Protein AF-A0A829PEA8-F1 (afdb_monomer_lite)

InterPro domains:
  IPR008497 Protein of unknown function DUF779 [PF05610] (1-42)

Foldseek 3Di:
DVVVVCVVCVQKDKDWDKAAAAADPPDPCRVVRIYIDIDIDGDDPVRCVVCVPPDDDDPVVD

Secondary structure (DSSP, 8-state):
-HHHHHHHHTTEEEEEEEEES---TT-TTGGGTEEEEEEEEEPPHHHHHHHTTSPPP-TT--

Organism: NCBI:txid1335410

Sequence (62 aa):
MSADQFEYWSHTHLTVDVVPGRGSGFSLEAPEGVRFLIRSRLFTDDEVLALANQPVRTGADG

pLDDT: mean 90.79, std 7.57, range [57.88, 97.94]

Radius of gyration: 15.05 Å; chains: 1; bounding box: 26×29×38 Å

Structure (mmCIF, N/CA/C/O backbone):
data_AF-A0A829PEA8-F1
#
_entry.id   AF-A0A829PEA8-F1
#
loop_
_atom_site.group_PDB
_atom_site.id
_atom_site.type_symbol
_atom_site.label_atom_id
_atom_site.label_alt_id
_atom_site.label_comp_id
_atom_site.label_asym_id
_atom_site.label_entity_id
_atom_site.label_seq_id
_atom_site.pdbx_PDB_ins_code
_atom_site.Cartn_x
_atom_site.Cartn_y
_atom_site.Cartn_z
_atom_site.occupancy
_atom_site.B_iso_or_equiv
_atom_site.auth_seq_id
_atom_site.auth_comp_id
_atom_site.auth_asym_id
_atom_site.auth_atom_id
_atom_site.pdbx_PDB_model_num
ATOM 1 N N . MET A 1 1 ? 14.768 9.553 -2.966 1.00 62.84 1 MET A N 1
ATOM 2 C CA . MET A 1 1 ? 13.882 9.142 -1.849 1.00 62.84 1 MET A CA 1
ATOM 3 C C . MET A 1 1 ? 12.551 8.576 -2.336 1.00 62.84 1 MET A C 1
ATOM 5 O O . MET A 1 1 ? 12.342 7.398 -2.112 1.00 62.84 1 MET A O 1
ATOM 9 N N . SER A 1 2 ? 11.651 9.327 -2.992 1.00 80.62 2 SER A N 1
ATOM 10 C CA . SER A 1 2 ? 10.379 8.742 -3.481 1.00 80.62 2 SER A CA 1
ATOM 11 C C . SER A 1 2 ? 10.562 7.797 -4.677 1.00 80.62 2 SER A C 1
ATOM 13 O O . SER A 1 2 ? 9.943 6.740 -4.704 1.00 80.62 2 SER A O 1
ATOM 15 N N . ALA A 1 3 ? 11.439 8.145 -5.625 1.00 87.00 3 ALA A N 1
ATOM 16 C CA . ALA A 1 3 ? 11.736 7.319 -6.798 1.00 87.00 3 ALA A CA 1
ATOM 17 C C . ALA A 1 3 ? 12.398 5.981 -6.422 1.00 87.00 3 ALA A C 1
ATOM 19 O O . ALA A 1 3 ? 11.914 4.937 -6.836 1.00 87.00 3 ALA A O 1
ATOM 20 N N . ASP A 1 4 ? 13.424 6.003 -5.565 1.00 91.69 4 ASP A N 1
ATOM 21 C CA . ASP A 1 4 ? 14.117 4.782 -5.111 1.00 91.69 4 ASP A CA 1
ATOM 22 C C . ASP A 1 4 ? 13.168 3.835 -4.354 1.00 91.69 4 ASP A C 1
ATOM 24 O O . ASP A 1 4 ? 13.205 2.618 -4.520 1.00 91.69 4 ASP A O 1
ATOM 28 N N . GLN A 1 5 ? 12.264 4.401 -3.543 1.00 90.50 5 GLN A N 1
ATOM 29 C CA . GLN A 1 5 ? 11.217 3.628 -2.874 1.00 90.50 5 GLN A CA 1
ATOM 30 C C . GLN A 1 5 ? 10.219 3.060 -3.889 1.00 90.50 5 GLN A C 1
ATOM 32 O O . GLN A 1 5 ? 9.828 1.904 -3.766 1.00 90.50 5 GLN A O 1
ATOM 37 N N . PHE A 1 6 ? 9.811 3.838 -4.895 1.00 91.62 6 PHE A N 1
ATOM 38 C CA . PHE A 1 6 ? 8.939 3.332 -5.952 1.00 91.62 6 PHE A CA 1
ATOM 39 C C . PHE A 1 6 ? 9.591 2.167 -6.700 1.00 91.62 6 PHE A C 1
ATOM 41 O O . PHE A 1 6 ? 8.957 1.129 -6.842 1.00 91.62 6 PHE A O 1
ATOM 48 N N . GLU A 1 7 ? 10.849 2.296 -7.123 1.00 92.00 7 GLU A N 1
ATOM 49 C CA . GLU A 1 7 ? 11.568 1.234 -7.832 1.00 92.00 7 GLU A CA 1
ATOM 50 C C . GLU A 1 7 ? 11.580 -0.064 -7.015 1.00 92.00 7 GLU A C 1
ATOM 52 O O . GLU A 1 7 ? 11.199 -1.120 -7.528 1.00 92.00 7 GLU A O 1
ATOM 57 N N . TYR A 1 8 ? 11.889 0.038 -5.718 1.00 92.62 8 TYR A N 1
ATOM 58 C CA . TYR A 1 8 ? 11.889 -1.100 -4.803 1.00 92.62 8 TYR A CA 1
ATOM 59 C C . TYR A 1 8 ? 10.514 -1.770 -4.653 1.00 92.62 8 TYR A C 1
ATOM 61 O O . TYR A 1 8 ? 10.4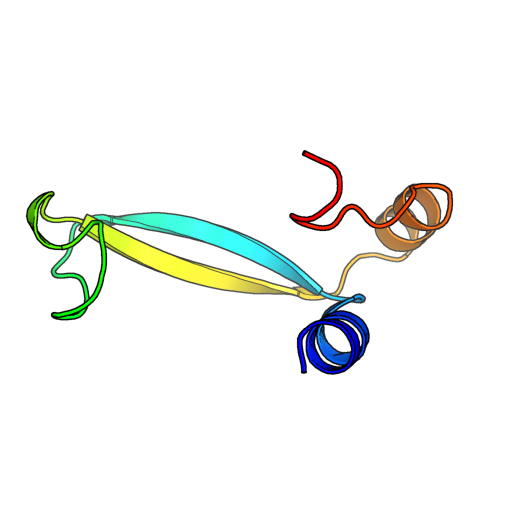49 -2.988 -4.541 1.00 92.62 8 TYR A O 1
ATOM 69 N N . TRP A 1 9 ? 9.412 -1.015 -4.664 1.00 93.31 9 TRP A N 1
ATOM 70 C CA . TRP A 1 9 ? 8.056 -1.553 -4.463 1.00 93.31 9 TRP A CA 1
ATOM 71 C C . TRP A 1 9 ? 7.256 -1.764 -5.759 1.00 93.31 9 TRP A C 1
ATOM 73 O O . TRP A 1 9 ? 6.150 -2.298 -5.705 1.00 93.31 9 TRP A O 1
ATOM 83 N N . SER A 1 10 ? 7.799 -1.386 -6.918 1.00 93.75 10 SER A N 1
ATOM 84 C CA . SER A 1 10 ? 7.101 -1.331 -8.217 1.00 93.75 10 SER A CA 1
ATOM 85 C C . SER A 1 10 ? 6.475 -2.657 -8.665 1.00 93.75 10 SER A C 1
ATOM 87 O O . SER A 1 10 ? 5.513 -2.669 -9.428 1.00 93.75 10 SER A O 1
ATOM 89 N N . HIS A 1 11 ? 6.983 -3.777 -8.155 1.00 94.94 11 HIS A N 1
ATOM 90 C CA . HIS A 1 11 ? 6.527 -5.134 -8.450 1.00 94.94 11 HIS A CA 1
ATOM 91 C C . HIS A 1 11 ? 5.508 -5.681 -7.427 1.00 94.94 11 HIS A C 1
ATOM 93 O O . HIS A 1 11 ? 5.180 -6.870 -7.445 1.00 94.94 11 HIS A O 1
ATOM 99 N N . THR A 1 12 ? 5.012 -4.835 -6.519 1.00 96.38 12 THR A N 1
ATOM 100 C CA . THR A 1 12 ? 4.131 -5.229 -5.414 1.00 96.38 12 THR A CA 1
ATOM 101 C C . THR A 1 12 ? 2.752 -4.579 -5.525 1.00 96.38 12 THR A C 1
ATOM 103 O O . THR A 1 12 ? 2.618 -3.357 -5.545 1.00 96.38 12 THR A O 1
ATOM 106 N N . HIS A 1 13 ? 1.704 -5.401 -5.479 1.00 96.44 13 HIS A N 1
ATOM 107 C CA . HIS A 1 13 ? 0.343 -4.949 -5.221 1.00 96.44 13 HIS A CA 1
ATOM 108 C C . HIS A 1 13 ? 0.190 -4.652 -3.725 1.00 96.44 13 HIS A C 1
ATOM 110 O O . HIS A 1 13 ? 0.312 -5.555 -2.890 1.00 96.44 13 HIS A O 1
ATOM 116 N N . LEU A 1 14 ? -0.123 -3.401 -3.389 1.00 96.06 14 LEU A N 1
ATOM 117 C CA . LEU A 1 14 ? -0.444 -2.978 -2.028 1.00 96.06 14 LEU A CA 1
ATOM 118 C C . LEU A 1 14 ? -1.951 -2.763 -1.891 1.00 96.06 14 LEU A C 1
ATOM 120 O O . LEU A 1 14 ? -2.534 -1.927 -2.576 1.00 96.06 14 LEU A O 1
ATOM 124 N N . THR A 1 15 ? -2.578 -3.496 -0.978 1.00 97.06 15 THR A N 1
ATOM 125 C CA . THR A 1 15 ? -3.959 -3.250 -0.556 1.00 97.06 15 THR A CA 1
ATOM 126 C C . THR A 1 15 ? -3.942 -2.554 0.797 1.00 97.06 15 THR A C 1
ATOM 128 O O . THR A 1 15 ? -3.297 -3.037 1.728 1.00 97.06 15 THR A O 1
ATOM 131 N N . VAL A 1 16 ? -4.658 -1.436 0.913 1.00 95.75 16 VAL A N 1
ATOM 132 C CA . VAL A 1 16 ? -4.836 -0.707 2.174 1.00 95.75 16 VAL A CA 1
ATOM 133 C C . VAL A 1 16 ? -6.262 -0.932 2.655 1.00 95.75 16 VAL A C 1
ATOM 135 O O . VAL A 1 16 ? -7.207 -0.391 2.086 1.00 95.75 16 VAL A O 1
ATOM 138 N N . ASP A 1 17 ? -6.420 -1.747 3.690 1.00 96.31 17 ASP A N 1
ATOM 139 C CA . ASP A 1 17 ? -7.717 -1.981 4.315 1.00 96.31 17 ASP A CA 1
ATOM 140 C C . ASP A 1 17 ? -7.979 -0.967 5.425 1.00 96.31 17 ASP A C 1
ATOM 142 O O . ASP A 1 17 ? -7.061 -0.560 6.142 1.00 96.31 17 ASP A O 1
ATOM 146 N N . VAL A 1 18 ? -9.254 -0.635 5.623 1.00 95.81 18 VAL A N 1
ATOM 147 C CA . VAL A 1 18 ? -9.740 0.127 6.776 1.00 95.81 18 VAL A CA 1
ATOM 148 C C . VAL A 1 18 ? -10.448 -0.843 7.706 1.00 95.81 18 VAL A C 1
ATOM 150 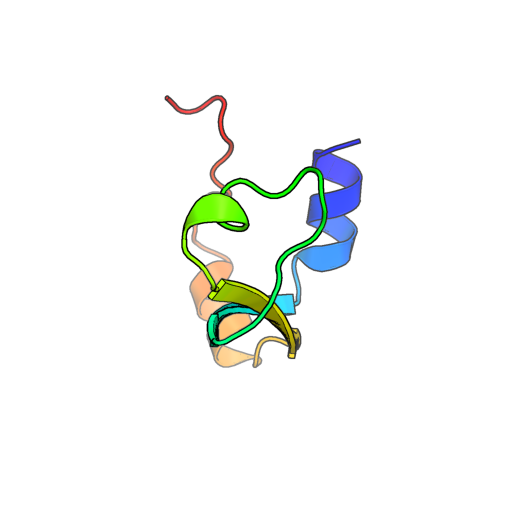O O . VAL A 1 18 ? -11.462 -1.433 7.333 1.00 95.81 18 VAL A O 1
ATOM 153 N N . VAL A 1 19 ? -9.909 -1.041 8.906 1.00 95.69 19 VAL A N 1
ATOM 154 C CA . VAL A 1 19 ? -10.452 -2.011 9.867 1.00 95.69 19 VAL A CA 1
ATOM 155 C C . VAL A 1 19 ? -10.688 -1.362 11.230 1.00 95.69 19 VAL A C 1
ATOM 157 O O . VAL A 1 19 ? -9.960 -0.433 11.587 1.00 95.69 19 VAL A O 1
ATOM 160 N N . PRO A 1 20 ? -11.661 -1.843 12.029 1.00 96.25 20 PRO A N 1
ATOM 161 C CA . PRO A 1 20 ? -11.853 -1.354 13.391 1.00 96.25 20 PRO A CA 1
ATOM 162 C C . PRO A 1 20 ? -10.584 -1.515 14.233 1.00 96.25 20 PRO A C 1
ATOM 164 O O . PRO A 1 20 ? -9.931 -2.562 14.201 1.00 96.25 20 PRO A O 1
ATOM 167 N N . GLY A 1 21 ? -10.236 -0.494 15.012 1.00 91.44 21 GLY A N 1
ATOM 168 C CA . GLY A 1 21 ? -9.078 -0.542 15.898 1.00 91.44 21 GLY A CA 1
ATOM 169 C C . GLY A 1 21 ? -8.471 0.827 16.158 1.00 91.44 21 GLY A C 1
ATOM 170 O O . GLY A 1 21 ? -8.832 1.815 15.538 1.00 91.44 21 GLY A O 1
ATOM 171 N N . ARG A 1 22 ? -7.519 0.890 17.089 1.00 86.81 22 ARG A N 1
ATOM 172 C CA . ARG A 1 22 ? -6.804 2.133 17.387 1.00 86.81 22 ARG A CA 1
ATOM 173 C C . ARG A 1 22 ? -5.648 2.318 16.400 1.00 86.81 22 ARG A C 1
ATOM 175 O O . ARG A 1 22 ? -4.713 1.514 16.412 1.00 86.81 22 ARG A O 1
ATOM 182 N N . GLY A 1 23 ? -5.719 3.358 15.571 1.00 83.50 23 GLY A N 1
ATOM 183 C CA . GLY A 1 23 ? -4.604 3.819 14.739 1.00 83.50 23 GLY A CA 1
ATOM 184 C C . GLY A 1 23 ? -3.407 4.320 15.563 1.00 83.50 23 GLY A C 1
ATOM 185 O O . GLY A 1 23 ? -3.490 4.503 16.783 1.00 83.50 23 GLY A O 1
ATOM 186 N N . SER A 1 24 ? -2.268 4.538 14.900 1.00 83.06 24 SER A N 1
ATOM 187 C CA . SER A 1 24 ? -1.088 5.159 15.526 1.00 83.06 24 SER A CA 1
ATOM 188 C C . SER A 1 24 ? -1.375 6.619 15.902 1.00 83.06 24 SER A C 1
ATOM 190 O O . SER A 1 24 ? -2.190 7.276 15.262 1.00 83.06 24 SER A O 1
ATOM 192 N N . GLY A 1 25 ? -0.682 7.160 16.911 1.00 80.44 25 GLY A N 1
ATOM 193 C CA . GLY A 1 25 ? -0.922 8.520 17.423 1.00 80.44 25 GLY A CA 1
ATOM 194 C C . GLY A 1 25 ? -0.725 9.656 16.407 1.00 80.44 25 GLY A C 1
ATOM 195 O O . GLY A 1 25 ? -1.193 10.761 16.650 1.00 80.44 25 GLY A O 1
ATOM 196 N N . PHE A 1 26 ? -0.069 9.385 15.275 1.00 86.75 26 PHE A N 1
ATOM 197 C CA . PHE A 1 26 ? 0.142 10.330 14.169 1.00 86.75 26 PHE A CA 1
ATOM 198 C C . PHE A 1 26 ? -0.679 9.997 12.911 1.00 86.75 26 PHE A C 1
ATOM 200 O O . PHE A 1 26 ? -0.433 10.562 11.849 1.00 86.75 26 PHE A O 1
ATOM 207 N N . SER A 1 27 ? -1.620 9.059 13.005 1.00 87.56 27 SER A N 1
ATOM 208 C CA . SER A 1 27 ? -2.403 8.585 11.864 1.00 87.56 27 SER A CA 1
ATOM 209 C C . SER A 1 27 ? -3.707 9.370 11.714 1.00 87.56 27 SER A C 1
ATOM 211 O O . SER A 1 27 ? -4.376 9.646 12.711 1.00 87.56 27 SER A O 1
ATOM 213 N N . LEU A 1 28 ? -4.077 9.726 10.477 1.00 89.50 28 LEU A N 1
ATOM 214 C CA . LEU A 1 28 ? -5.255 10.563 10.188 1.00 89.50 28 LEU A CA 1
ATOM 215 C C . LEU A 1 28 ? -6.570 9.915 10.626 1.00 89.50 28 LEU A C 1
ATOM 217 O O . LEU A 1 28 ? -7.506 10.610 10.999 1.00 89.50 28 LEU A O 1
ATOM 221 N N . GLU A 1 29 ? -6.635 8.590 10.589 1.00 90.25 29 GLU A N 1
ATOM 222 C CA . GLU A 1 29 ? -7.819 7.799 10.903 1.00 90.25 29 GLU A CA 1
ATOM 223 C C . GLU A 1 29 ? -7.962 7.482 12.399 1.00 90.25 29 GLU A C 1
ATOM 225 O O . GLU A 1 29 ? -8.982 6.947 12.827 1.00 90.25 29 GLU A O 1
ATOM 230 N N . ALA A 1 30 ? -6.960 7.817 13.220 1.00 87.81 30 ALA A N 1
ATOM 231 C CA . ALA A 1 30 ? -6.975 7.514 14.649 1.00 87.81 30 ALA A CA 1
ATOM 232 C C . ALA A 1 30 ? -8.189 8.102 15.411 1.00 87.81 30 ALA A C 1
ATOM 234 O O . ALA A 1 30 ? -8.717 7.391 16.273 1.00 87.81 30 ALA A O 1
ATOM 235 N N . PRO A 1 31 ? -8.677 9.332 15.122 1.00 90.94 31 PRO A N 1
ATOM 236 C CA . PRO A 1 31 ? -9.901 9.865 15.733 1.00 90.94 31 PRO A CA 1
ATOM 237 C C . PRO A 1 31 ? -11.177 9.116 15.322 1.00 90.94 31 PRO A C 1
ATOM 239 O O . PRO A 1 31 ? -12.161 9.151 16.053 1.00 90.94 31 PRO A O 1
ATOM 242 N N . GLU A 1 32 ? -11.148 8.408 14.192 1.00 93.00 32 GLU A N 1
ATOM 243 C CA . GLU A 1 32 ? -12.304 7.725 13.598 1.00 93.00 32 GLU A CA 1
ATOM 244 C C . GLU A 1 32 ? -12.508 6.300 14.151 1.00 93.00 32 GLU A C 1
ATOM 246 O O . GLU A 1 32 ? -13.402 5.573 13.720 1.00 93.00 32 GLU A O 1
ATOM 251 N N . GLY A 1 33 ? -11.678 5.859 15.107 1.00 92.50 33 GLY A N 1
ATOM 252 C CA . GLY A 1 33 ? -11.801 4.534 15.733 1.00 92.50 33 GLY A CA 1
ATOM 253 C C . GLY A 1 33 ? -11.462 3.358 14.805 1.00 92.50 33 GLY A C 1
ATOM 254 O O . GLY A 1 33 ? -11.820 2.209 15.094 1.00 92.50 33 GLY A O 1
ATOM 255 N N . VAL A 1 34 ? -10.769 3.637 13.702 1.00 95.12 34 VAL A N 1
ATOM 256 C CA . VAL A 1 34 ? -10.266 2.648 12.745 1.00 95.12 34 VAL A CA 1
ATOM 257 C C . VAL A 1 34 ? -8.740 2.714 12.653 1.00 95.12 34 VAL A C 1
ATOM 259 O O . VAL A 1 34 ? -8.087 3.583 13.233 1.00 95.12 34 VAL A O 1
ATOM 262 N N . ARG A 1 35 ? -8.157 1.753 11.939 1.00 94.62 35 ARG A N 1
ATOM 263 C CA . ARG A 1 35 ? -6.741 1.739 11.574 1.00 94.62 35 ARG A CA 1
ATOM 264 C C . ARG A 1 35 ? -6.561 1.223 10.154 1.00 94.62 35 ARG A C 1
ATOM 266 O O . ARG A 1 35 ? -7.359 0.403 9.688 1.00 94.62 35 ARG A O 1
ATOM 273 N N . PHE A 1 36 ? -5.470 1.624 9.510 1.00 95.00 36 PHE A N 1
ATOM 274 C CA . PHE A 1 36 ? -5.068 1.031 8.238 1.00 95.00 36 PHE A CA 1
ATOM 275 C C . PHE A 1 36 ? -4.301 -0.283 8.431 1.00 95.00 36 PHE A C 1
ATOM 277 O O . PHE A 1 36 ? -3.422 -0.390 9.289 1.00 95.00 36 PHE A O 1
ATOM 284 N N . LEU A 1 37 ? -4.616 -1.287 7.612 1.00 93.56 37 LEU A N 1
ATOM 285 C CA . LEU A 1 37 ? -3.838 -2.518 7.480 1.00 93.56 37 LEU A CA 1
ATOM 286 C C . LEU A 1 37 ? -3.333 -2.628 6.042 1.00 93.56 37 LEU A C 1
ATOM 288 O O . LEU A 1 37 ? -4.127 -2.670 5.108 1.00 93.56 37 LEU A O 1
ATOM 292 N N . ILE A 1 38 ? -2.013 -2.691 5.870 1.00 95.06 38 ILE A N 1
ATOM 293 C CA . ILE A 1 38 ? -1.400 -2.885 4.554 1.00 95.06 38 ILE A C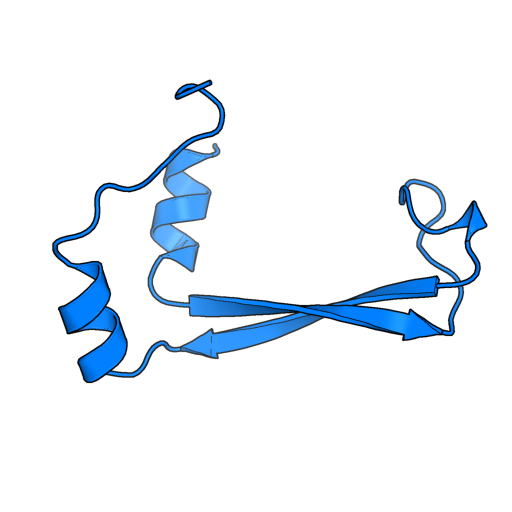A 1
ATOM 294 C C . ILE A 1 38 ? -1.172 -4.378 4.337 1.00 95.06 38 ILE A C 1
ATOM 296 O O . ILE A 1 38 ? -0.512 -5.036 5.143 1.00 95.06 38 ILE A O 1
ATOM 300 N N . ARG A 1 39 ? -1.691 -4.900 3.227 1.00 97.00 39 ARG A N 1
ATOM 301 C CA . ARG A 1 39 ? -1.371 -6.232 2.711 1.00 97.00 39 ARG A CA 1
ATOM 302 C C . ARG A 1 39 ? -0.584 -6.085 1.420 1.00 97.00 39 ARG A C 1
ATOM 304 O O . ARG A 1 39 ? -0.976 -5.319 0.543 1.00 97.00 39 ARG A O 1
ATOM 311 N N . SER A 1 40 ? 0.505 -6.831 1.308 1.00 97.44 40 SER A N 1
ATOM 312 C CA . SER A 1 40 ? 1.349 -6.855 0.120 1.00 97.44 40 SER A CA 1
ATOM 313 C C . SER A 1 40 ? 1.328 -8.232 -0.531 1.00 97.44 40 SER A C 1
ATOM 315 O O . SER A 1 40 ? 1.284 -9.264 0.142 1.00 97.44 40 SER A O 1
ATOM 317 N N . ARG A 1 41 ? 1.379 -8.242 -1.860 1.00 97.50 41 ARG A N 1
ATOM 318 C CA . ARG A 1 41 ? 1.704 -9.426 -2.658 1.00 97.50 41 ARG A CA 1
ATOM 319 C C . ARG A 1 41 ? 2.447 -9.003 -3.915 1.00 97.50 41 ARG A C 1
ATOM 321 O O . ARG A 1 41 ? 2.303 -7.868 -4.358 1.00 97.50 41 ARG A O 1
ATOM 328 N N . LEU A 1 42 ? 3.172 -9.928 -4.525 1.00 97.94 42 LEU A N 1
ATOM 329 C CA . LEU A 1 42 ? 3.707 -9.703 -5.863 1.00 97.94 42 LEU A CA 1
ATOM 330 C C . LEU A 1 42 ? 2.563 -9.544 -6.872 1.00 97.94 42 LEU A C 1
ATOM 332 O O . LEU A 1 42 ? 1.494 -10.157 -6.724 1.00 97.94 42 LEU A O 1
ATOM 336 N N . PHE A 1 43 ? 2.787 -8.714 -7.886 1.00 97.62 43 PHE A N 1
ATOM 337 C CA . PHE A 1 43 ? 1.953 -8.749 -9.080 1.00 97.62 43 PHE A CA 1
ATOM 338 C C . PHE A 1 43 ? 2.097 -10.100 -9.783 1.00 97.62 43 PHE A C 1
ATOM 340 O O . PHE A 1 43 ? 3.143 -10.744 -9.732 1.00 97.62 43 PHE A O 1
ATOM 347 N N . THR A 1 44 ? 1.018 -10.528 -10.423 1.00 97.94 44 THR A N 1
ATOM 348 C CA . THR A 1 44 ? 1.048 -11.628 -11.390 1.00 97.94 44 THR A CA 1
ATOM 349 C C . THR A 1 44 ? 1.650 -11.150 -12.710 1.00 97.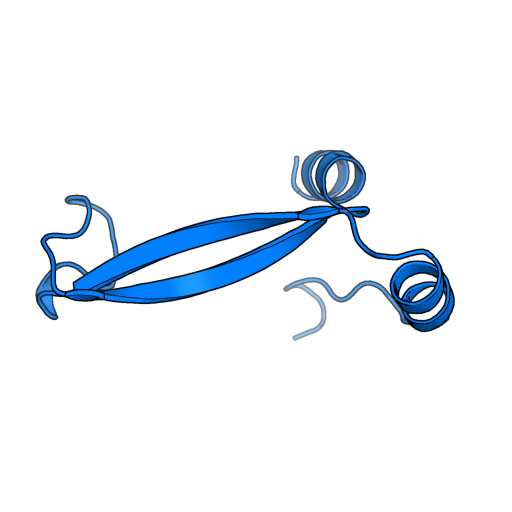94 44 THR A C 1
ATOM 351 O O . THR A 1 44 ? 1.660 -9.950 -12.988 1.00 97.94 44 THR A O 1
ATOM 354 N N . ASP A 1 45 ? 2.109 -12.076 -13.550 1.00 97.44 45 ASP A N 1
ATOM 355 C CA . ASP A 1 45 ? 2.698 -11.739 -14.853 1.00 97.44 45 ASP A CA 1
ATOM 356 C C . ASP A 1 45 ? 1.726 -10.941 -15.742 1.00 97.44 45 ASP A C 1
ATOM 358 O O . ASP A 1 45 ? 2.119 -9.954 -16.366 1.00 97.44 45 ASP A O 1
ATOM 362 N N . ASP A 1 46 ? 0.440 -11.305 -15.732 1.00 97.50 46 ASP A N 1
ATOM 363 C CA . ASP A 1 46 ? -0.609 -10.591 -16.468 1.00 97.50 46 ASP A CA 1
ATOM 364 C C . ASP A 1 46 ? -0.796 -9.152 -15.957 1.00 97.50 46 ASP A C 1
ATOM 366 O O . ASP A 1 46 ? -0.969 -8.220 -16.746 1.00 97.50 46 ASP A O 1
ATOM 370 N N . GLU A 1 47 ? -0.731 -8.941 -14.637 1.00 96.62 47 GLU A N 1
ATOM 371 C CA . GLU A 1 47 ? -0.811 -7.604 -14.036 1.00 96.62 47 GLU A CA 1
ATOM 372 C C . GLU A 1 47 ? 0.414 -6.755 -14.386 1.00 96.62 47 GLU A C 1
ATOM 374 O O . GLU A 1 47 ? 0.263 -5.581 -14.724 1.00 96.62 47 GLU A O 1
ATOM 379 N N . VAL A 1 48 ? 1.616 -7.340 -14.360 1.00 95.81 48 VAL A N 1
ATOM 380 C CA . VAL A 1 48 ? 2.842 -6.655 -14.797 1.00 95.81 48 VAL A CA 1
ATOM 381 C C . VAL A 1 48 ? 2.716 -6.2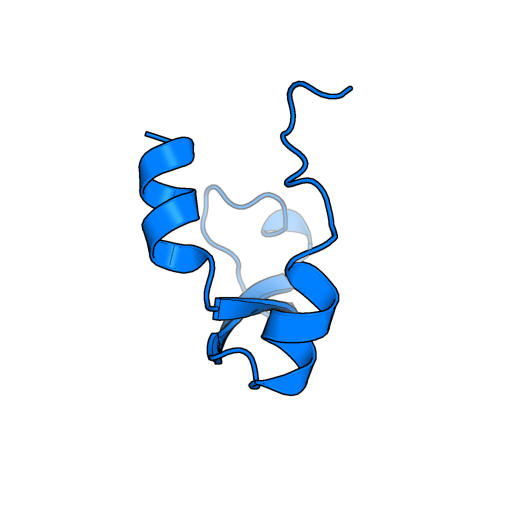30 -16.260 1.00 95.81 48 VAL A C 1
ATOM 383 O O . VAL A 1 48 ? 2.994 -5.075 -16.590 1.00 95.81 48 VAL A O 1
ATOM 386 N N . LEU A 1 49 ? 2.239 -7.120 -17.134 1.00 95.56 49 LEU A N 1
ATOM 387 C CA . LEU A 1 49 ? 2.045 -6.820 -18.552 1.00 95.56 49 LEU A CA 1
ATOM 388 C C . LEU A 1 49 ? 1.018 -5.697 -18.768 1.00 95.56 49 LEU A C 1
ATOM 390 O O . LEU A 1 49 ? 1.235 -4.805 -19.590 1.00 95.56 49 LEU A O 1
ATOM 394 N N . ALA A 1 50 ? -0.080 -5.708 -18.012 1.00 94.19 50 ALA A N 1
ATOM 395 C CA . ALA A 1 50 ? -1.106 -4.670 -18.082 1.00 94.19 50 ALA A CA 1
ATOM 396 C C . ALA A 1 50 ? -0.605 -3.298 -17.594 1.00 94.19 50 ALA A C 1
ATOM 398 O O . ALA A 1 50 ? -1.059 -2.261 -18.089 1.00 94.19 50 ALA A O 1
ATOM 399 N N . LEU A 1 51 ? 0.319 -3.278 -16.630 1.00 93.19 51 LEU A N 1
ATOM 400 C CA . LEU A 1 51 ? 0.906 -2.060 -16.067 1.00 93.19 51 LEU A CA 1
ATOM 401 C C . LEU A 1 51 ? 2.073 -1.512 -16.899 1.00 93.19 51 LEU A C 1
ATOM 403 O O . LEU A 1 51 ? 2.308 -0.308 -16.864 1.00 93.19 51 LEU A O 1
ATOM 407 N N . ALA A 1 52 ? 2.762 -2.341 -17.688 1.00 91.00 52 ALA A N 1
ATOM 408 C CA . ALA A 1 52 ? 3.931 -1.933 -18.477 1.00 91.00 52 ALA A CA 1
ATOM 409 C C . ALA A 1 52 ? 3.659 -0.762 -19.444 1.00 91.00 52 ALA A C 1
ATOM 411 O O . ALA A 1 52 ? 4.559 0.018 -19.743 1.00 91.00 52 ALA A O 1
ATOM 412 N N . ASN A 1 53 ? 2.414 -0.620 -19.910 1.00 88.38 53 ASN A N 1
ATOM 413 C CA . ASN A 1 53 ? 1.995 0.457 -20.812 1.00 88.38 53 ASN A CA 1
ATOM 414 C C . ASN A 1 53 ? 1.323 1.637 -20.089 1.00 88.38 53 ASN A C 1
ATOM 416 O O . ASN A 1 53 ? 0.777 2.528 -20.742 1.00 88.38 53 ASN A O 1
ATOM 420 N N . GLN A 1 54 ? 1.320 1.645 -18.755 1.00 89.94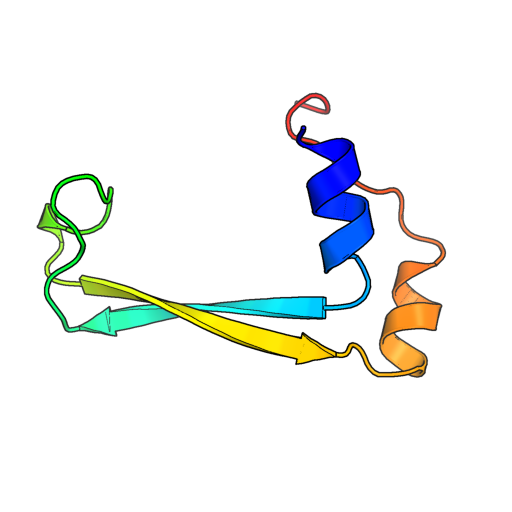 54 GLN A N 1
ATOM 421 C CA . GLN A 1 54 ? 0.714 2.707 -17.962 1.00 89.94 54 GLN A CA 1
ATOM 422 C C . GLN A 1 54 ? 1.792 3.670 -17.458 1.00 89.94 54 GLN A C 1
ATOM 424 O O . GLN A 1 54 ? 2.788 3.231 -16.881 1.00 89.94 54 GLN A O 1
ATOM 429 N N . PRO A 1 55 ? 1.616 4.990 -17.640 1.00 89.38 55 PRO A N 1
ATOM 430 C CA . PRO A 1 55 ? 2.549 5.952 -17.078 1.00 89.38 55 PRO A CA 1
ATOM 431 C C . PRO A 1 55 ? 2.481 5.913 -15.548 1.00 89.38 55 PRO A C 1
ATOM 433 O O . PRO A 1 55 ? 1.394 5.932 -14.961 1.00 89.38 55 PRO A O 1
ATOM 436 N N . VAL A 1 56 ? 3.649 5.899 -14.904 1.00 89.06 56 VAL A N 1
ATOM 437 C CA . VAL A 1 56 ? 3.752 6.060 -13.450 1.00 89.06 56 VAL A CA 1
ATOM 438 C C . VAL A 1 56 ? 3.306 7.473 -13.101 1.00 89.06 56 VAL A C 1
ATOM 440 O O . VAL A 1 56 ? 3.909 8.444 -13.551 1.00 89.06 56 VAL A O 1
ATOM 443 N N . ARG A 1 57 ? 2.242 7.577 -12.304 1.00 88.44 57 ARG A N 1
ATOM 444 C CA . ARG A 1 57 ? 1.726 8.859 -11.820 1.00 88.44 57 ARG A CA 1
ATOM 445 C C . ARG A 1 57 ? 2.390 9.230 -10.507 1.00 88.44 57 ARG A C 1
ATOM 447 O O . ARG A 1 57 ? 2.558 8.383 -9.628 1.00 88.44 57 ARG A O 1
ATOM 454 N N . THR A 1 58 ? 2.714 10.502 -10.356 1.00 88.12 58 THR A N 1
ATOM 455 C CA . THR A 1 58 ? 3.267 11.069 -9.128 1.00 88.12 58 THR A CA 1
ATOM 456 C C . THR A 1 58 ? 2.361 12.178 -8.602 1.00 88.12 58 THR A C 1
ATOM 458 O O . THR A 1 58 ? 1.539 12.732 -9.324 1.00 88.12 58 THR A O 1
ATOM 461 N N . GLY A 1 59 ? 2.519 12.542 -7.329 1.00 81.44 59 GLY A N 1
ATOM 462 C CA . GLY A 1 59 ? 1.777 13.665 -6.744 1.00 81.44 59 GLY A CA 1
ATOM 463 C C . GLY A 1 59 ? 2.123 15.038 -7.338 1.00 81.44 59 GLY A C 1
ATOM 464 O O . GLY A 1 59 ? 1.503 16.013 -6.941 1.00 81.44 59 GLY A O 1
ATOM 465 N N . ALA A 1 60 ? 3.102 15.123 -8.246 1.00 79.81 60 ALA A N 1
ATOM 466 C CA . ALA A 1 60 ? 3.448 16.344 -8.975 1.00 79.81 60 ALA A CA 1
ATOM 467 C C . ALA A 1 60 ? 2.626 16.532 -10.265 1.00 79.81 60 ALA A C 1
ATOM 469 O O . ALA A 1 60 ? 2.739 17.572 -10.906 1.00 79.81 60 ALA A O 1
ATOM 470 N N . ASP A 1 61 ? 1.810 15.541 -10.642 1.00 76.19 61 ASP A N 1
ATOM 471 C CA . ASP A 1 61 ? 0.964 15.584 -11.841 1.00 76.19 61 ASP A CA 1
ATOM 472 C C . ASP A 1 61 ? -0.374 16.324 -11.600 1.00 76.19 61 ASP A C 1
ATOM 474 O O . ASP A 1 61 ? -1.271 16.267 -12.445 1.00 76.19 61 ASP A O 1
ATOM 478 N N . GLY A 1 62 ? -0.525 16.981 -10.440 1.00 57.88 62 GLY A N 1
ATOM 479 C CA . GLY A 1 62 ? -1.726 17.692 -9.986 1.00 57.88 62 GLY A CA 1
ATOM 480 C C . GLY A 1 62 ? -1.428 19.073 -9.419 1.00 57.88 62 GLY A C 1
ATOM 481 O O . GLY A 1 62 ? -0.311 19.275 -8.894 1.00 57.88 62 GLY A O 1
#